Protein AF-A0A9L0SU83-F1 (afdb_monomer_lite)

Secondary structure (DSSP, 8-state):
--HHHHHHHHHHHHHHHHHHTTPPPPSS-S-HHHHHHHHHHHHHHHHHHHHTHHHHHT----SHHHHHHHHHHHHHHHTTT----HHHHHHHHHHHHHHHHHHS-TTSPPPTTHHHHHHHHHHHHHHHHTHHHHHHTT-GGGGG-THHHHSS-GGG-TTSHHHHHHH-TT-

Foldseek 3Di:
DDPVQLVVQLLLLLLLLCVLVVPDDPDPHDDLLSVLLNVLLVLLLVVLCVVCVVVLVPDADADLVSLLVVLVVVLCVFCVVVDDDVLQLSPLSSSLSSSSCRHDPPPDDPPPCSSSSSSNSSSVCCCPRPVVVCVVVVHSVCSNDVCLCPVDDNVPRCSDNVNSVVSGPSD

InterPro domains:
  IPR002475 Bcl2-like [PS50062] (37-142)
  IPR013282 Bcl-2-related protein A1 [PR01867] (3-15)
  IPR013282 Bcl-2-related protein A1 [PR01867] (64-77)
  IPR013282 Bcl-2-related protein A1 [PR01867] (79-88)
  IPR013282 Bcl-2-related protein A1 [PR01867] (91-102)
  IPR020726 Apoptosis regulator, Bcl-2, BH2 motif, conserved site [PS01258] (133-144)
  IPR026298 Bcl-2 family [PR01862] (71-83)
  IPR026298 Bcl-2 family [PR01862] (85-113)
  IPR026298 Bcl-2 family [PR01862] (117-141)
  IPR026298 Bcl-2 family [PTHR11256] (12-143)
  IPR026298 Bcl-2 family [cd06845] (12-141)
  IPR036834 Bcl-2-like superfamily [G3DSA:1.10.437.10] (1-146)
  IPR036834 Bcl-2-like superfamily [SSF56854] (1-144)
  IPR046371 Bcl-2, Bcl-2 homology region 1-3 [PF00452] (37-140)
  IPR046371 Bcl-2, Bcl-2 homology region 1-3 [SM00337] (37-140)

Structure (mmCIF, N/CA/C/O backbone):
data_AF-A0A9L0SU83-F1
#
_entry.id   AF-A0A9L0SU83-F1
#
loop_
_atom_site.group_PDB
_atom_site.id
_atom_site.type_symbol
_atom_site.label_atom_id
_atom_site.label_alt_id
_atom_site.label_comp_id
_atom_site.label_asym_id
_atom_site.label_entity_id
_atom_site.label_seq_id
_atom_site.pdbx_PDB_ins_code
_atom_site.Cartn_x
_atom_site.Cartn_y
_atom_site.Cartn_z
_atom_site.occupancy
_atom_site.B_iso_or_equiv
_atom_site.auth_seq_id
_atom_site.auth_comp_id
_atom_site.auth_asym_id
_atom_site.auth_atom_id
_atom_site.pdbx_PDB_model_num
ATOM 1 N N . MET A 1 1 ? 5.627 1.969 21.120 1.00 51.88 1 MET A N 1
ATOM 2 C CA . MET A 1 1 ? 5.231 1.442 19.800 1.00 51.88 1 MET A CA 1
ATOM 3 C C . MET A 1 1 ? 6.061 0.190 19.606 1.00 51.88 1 MET A C 1
ATOM 5 O O . MET A 1 1 ? 7.266 0.281 19.794 1.00 51.88 1 MET A O 1
ATOM 9 N N . THR A 1 2 ? 5.440 -0.979 19.485 1.00 62.44 2 THR A N 1
ATOM 10 C CA . THR A 1 2 ? 6.143 -2.257 19.681 1.00 62.44 2 THR A CA 1
ATOM 11 C C . THR A 1 2 ? 6.773 -2.740 18.381 1.00 62.44 2 THR A C 1
ATOM 13 O O . THR A 1 2 ? 6.068 -2.876 17.386 1.00 62.44 2 THR A O 1
ATOM 16 N N . ASP A 1 3 ? 8.068 -3.061 18.401 1.00 70.81 3 ASP A N 1
ATOM 17 C CA . ASP A 1 3 ? 8.839 -3.574 17.251 1.00 70.81 3 ASP A CA 1
ATOM 18 C C . ASP A 1 3 ? 8.161 -4.762 16.535 1.00 70.81 3 ASP A C 1
ATOM 20 O O . ASP A 1 3 ? 8.352 -4.985 15.339 1.00 70.81 3 ASP A O 1
ATOM 24 N N . CYS A 1 4 ? 7.307 -5.508 17.247 1.00 77.00 4 CYS A N 1
ATOM 25 C CA . CYS A 1 4 ? 6.516 -6.600 16.686 1.00 77.00 4 CYS A CA 1
ATOM 26 C C . CYS A 1 4 ? 5.414 -6.148 15.709 1.00 77.00 4 CYS A C 1
ATOM 28 O O . CYS A 1 4 ? 5.134 -6.867 14.751 1.00 77.00 4 CYS A O 1
ATOM 30 N N . GLU A 1 5 ? 4.806 -4.975 15.912 1.00 87.75 5 GLU A N 1
ATOM 31 C CA . GLU A 1 5 ? 3.765 -4.442 15.021 1.00 87.75 5 GLU A CA 1
ATOM 32 C C . GLU A 1 5 ? 4.374 -4.048 13.678 1.00 87.75 5 GLU A C 1
ATOM 34 O O . GLU A 1 5 ? 3.886 -4.479 12.632 1.00 87.75 5 GLU A O 1
ATOM 39 N N . PHE A 1 6 ? 5.489 -3.311 13.715 1.00 94.69 6 PHE A N 1
ATOM 40 C CA . PHE A 1 6 ? 6.239 -2.952 12.516 1.00 94.69 6 PHE A CA 1
ATOM 41 C C . PHE A 1 6 ? 6.688 -4.202 11.754 1.00 94.69 6 PHE A C 1
ATOM 43 O O . PHE A 1 6 ? 6.447 -4.308 10.554 1.00 94.69 6 PHE A O 1
ATOM 50 N N . GLY A 1 7 ? 7.277 -5.183 12.450 1.00 95.62 7 GLY A N 1
ATOM 51 C CA . GLY A 1 7 ? 7.740 -6.423 11.824 1.00 95.62 7 GLY A CA 1
ATOM 52 C C . GLY A 1 7 ? 6.625 -7.189 11.103 1.00 95.62 7 GLY A C 1
ATOM 53 O O . GLY A 1 7 ? 6.840 -7.700 10.003 1.00 95.62 7 GLY A O 1
ATOM 54 N N . TYR A 1 8 ? 5.421 -7.234 11.680 1.00 95.19 8 TYR A N 1
ATOM 55 C CA . TYR A 1 8 ? 4.275 -7.890 11.051 1.00 95.19 8 TYR A CA 1
ATOM 56 C C . TYR A 1 8 ? 3.748 -7.115 9.834 1.00 95.19 8 TYR A C 1
ATOM 58 O O . TYR A 1 8 ? 3.485 -7.717 8.796 1.00 95.19 8 TYR A O 1
ATOM 66 N N . ILE A 1 9 ? 3.641 -5.786 9.925 1.00 96.88 9 ILE A N 1
ATOM 67 C CA . ILE A 1 9 ? 3.217 -4.932 8.803 1.00 96.88 9 ILE A CA 1
ATOM 68 C C . ILE A 1 9 ? 4.227 -5.013 7.652 1.00 96.88 9 ILE A C 1
ATOM 70 O O . ILE A 1 9 ? 3.836 -5.175 6.498 1.00 96.88 9 ILE A O 1
ATOM 74 N N . HIS A 1 10 ? 5.520 -4.962 7.969 1.00 97.06 10 HIS A N 1
ATOM 75 C CA . HIS A 1 10 ? 6.595 -5.097 6.994 1.00 97.06 10 HIS A CA 1
ATOM 76 C C . HIS A 1 10 ? 6.540 -6.443 6.267 1.00 97.06 10 HIS A C 1
ATOM 78 O O . HIS A 1 10 ? 6.690 -6.491 5.048 1.00 97.06 10 HIS A O 1
ATOM 84 N N . MET A 1 11 ? 6.247 -7.532 6.986 1.00 95.69 11 MET A N 1
ATOM 85 C CA . MET A 1 11 ? 6.026 -8.845 6.378 1.00 95.69 11 MET A CA 1
ATOM 86 C C . MET A 1 11 ? 4.844 -8.835 5.398 1.00 95.69 11 MET A C 1
ATOM 88 O O . MET A 1 11 ? 4.997 -9.345 4.291 1.00 95.69 11 MET A O 1
ATOM 92 N N . LEU A 1 12 ? 3.712 -8.213 5.754 1.00 97.00 12 LEU A N 1
ATOM 93 C CA . LEU A 1 12 ? 2.545 -8.115 4.867 1.00 97.00 12 LEU A CA 1
ATOM 94 C C . LEU A 1 12 ? 2.842 -7.325 3.584 1.00 97.00 12 LEU A C 1
ATOM 96 O O . LEU A 1 12 ? 2.506 -7.794 2.498 1.00 97.00 12 LEU A O 1
ATOM 100 N N . ALA A 1 13 ? 3.492 -6.163 3.701 1.00 97.88 13 ALA A N 1
ATOM 101 C CA . ALA A 1 13 ? 3.877 -5.336 2.553 1.00 97.88 13 ALA A CA 1
ATOM 102 C C . ALA A 1 13 ? 4.849 -6.091 1.631 1.00 97.88 13 ALA A C 1
ATOM 104 O O . ALA A 1 13 ? 4.647 -6.220 0.424 1.0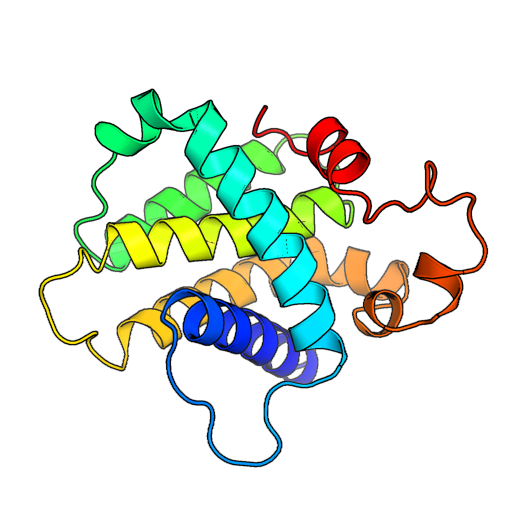0 97.88 13 ALA A O 1
ATOM 105 N N . GLN A 1 14 ? 5.867 -6.722 2.217 1.00 95.69 14 GLN A N 1
ATOM 106 C CA . GLN A 1 14 ? 6.835 -7.504 1.455 1.00 95.69 14 GLN A CA 1
ATOM 107 C C . GLN A 1 14 ? 6.189 -8.719 0.762 1.00 95.69 14 GLN A C 1
ATOM 109 O O . GLN A 1 14 ? 6.533 -9.040 -0.378 1.00 95.69 14 GLN A O 1
ATOM 114 N N . ASP A 1 15 ? 5.255 -9.403 1.427 1.00 95.62 15 ASP A N 1
ATOM 115 C CA . ASP A 1 15 ? 4.496 -10.513 0.844 1.00 95.62 15 ASP A CA 1
ATOM 116 C C . ASP A 1 15 ? 3.625 -10.063 -0.331 1.00 95.62 15 ASP A C 1
ATOM 118 O O . ASP A 1 15 ? 3.495 -10.808 -1.309 1.00 95.62 15 ASP A O 1
ATOM 122 N N . TYR A 1 16 ? 3.036 -8.869 -0.258 1.00 97.38 16 TYR A N 1
ATOM 123 C CA . TYR A 1 16 ? 2.252 -8.303 -1.350 1.00 97.38 16 TYR A CA 1
ATOM 124 C C . TYR A 1 16 ? 3.126 -7.963 -2.563 1.00 97.38 16 TYR A C 1
ATOM 126 O O . TYR A 1 16 ? 2.830 -8.398 -3.676 1.00 97.38 16 TYR A O 1
ATOM 134 N N . LEU A 1 17 ? 4.260 -7.287 -2.363 1.00 95.62 17 LEU A N 1
ATOM 135 C CA . LEU A 1 17 ? 5.175 -6.956 -3.462 1.00 95.62 17 LEU A CA 1
ATOM 136 C C . LEU A 1 17 ? 5.739 -8.202 -4.149 1.00 95.62 17 LEU A C 1
ATOM 138 O O . LEU A 1 17 ? 5.814 -8.254 -5.376 1.00 95.62 17 LEU A O 1
ATOM 142 N N . LYS A 1 18 ? 6.091 -9.238 -3.383 1.00 93.06 18 LYS A N 1
ATOM 143 C CA . LYS A 1 18 ? 6.526 -10.520 -3.955 1.00 93.06 18 LYS A CA 1
ATOM 144 C C . LYS A 1 18 ? 5.419 -11.201 -4.756 1.00 93.06 18 LYS A C 1
ATOM 146 O O . LYS A 1 18 ? 5.718 -11.792 -5.789 1.00 93.06 18 LYS A O 1
ATOM 151 N N . TYR A 1 19 ? 4.165 -11.099 -4.312 1.00 94.56 19 TYR A N 1
ATOM 152 C CA . TYR A 1 19 ? 3.010 -11.579 -5.069 1.00 94.56 19 TYR A CA 1
ATOM 153 C C . TYR A 1 19 ? 2.851 -10.822 -6.397 1.00 94.56 19 TYR A C 1
ATOM 155 O O . TYR A 1 19 ? 2.781 -11.459 -7.447 1.00 94.56 19 TYR A O 1
ATOM 163 N N . VAL A 1 20 ? 2.906 -9.484 -6.381 1.00 94.31 20 VAL A N 1
ATOM 164 C CA . VAL A 1 20 ? 2.841 -8.640 -7.593 1.00 94.31 20 VAL A CA 1
ATOM 165 C C . VAL A 1 20 ? 3.982 -8.955 -8.569 1.00 94.31 20 VAL A C 1
ATOM 167 O O . VAL A 1 20 ? 3.762 -9.028 -9.777 1.00 94.31 20 VAL A O 1
ATOM 170 N N . LEU A 1 21 ? 5.192 -9.185 -8.052 1.00 91.12 21 LEU A N 1
ATOM 171 C CA . LEU A 1 21 ? 6.379 -9.537 -8.838 1.00 91.12 21 LEU A CA 1
ATOM 172 C C . LEU A 1 21 ? 6.456 -11.020 -9.234 1.00 91.12 21 LEU A C 1
ATOM 174 O O . LEU A 1 21 ? 7.405 -11.411 -9.911 1.00 91.12 21 LEU A O 1
ATOM 178 N N . GLN A 1 22 ? 5.498 -11.852 -8.810 1.00 91.06 22 GLN A N 1
ATOM 179 C CA . GLN A 1 22 ? 5.499 -13.305 -9.028 1.00 91.06 22 GLN A CA 1
ATOM 180 C C . GLN A 1 22 ? 6.788 -13.997 -8.536 1.00 91.06 22 GLN A C 1
ATOM 182 O O . GLN A 1 22 ? 7.240 -14.991 -9.108 1.00 91.06 22 GLN A O 1
ATOM 187 N N . ILE A 1 23 ? 7.391 -13.486 -7.456 1.00 87.44 23 ILE A N 1
ATOM 188 C CA . ILE A 1 23 ? 8.586 -14.075 -6.842 1.00 87.44 23 ILE A CA 1
ATOM 189 C C . ILE A 1 23 ? 8.167 -15.300 -6.012 1.00 87.44 23 ILE A C 1
ATOM 191 O O . ILE A 1 23 ? 7.345 -15.162 -5.100 1.00 87.44 23 ILE A O 1
ATOM 195 N N . PRO A 1 24 ? 8.749 -16.492 -6.252 1.00 81.19 24 PRO A N 1
ATOM 196 C CA . PRO A 1 24 ? 8.473 -17.672 -5.441 1.00 81.19 24 PRO A CA 1
ATOM 197 C C . PRO A 1 24 ? 8.833 -17.444 -3.969 1.00 81.19 24 PRO A C 1
ATOM 199 O O . PRO A 1 24 ? 9.955 -17.062 -3.637 1.00 81.19 24 PRO A O 1
ATOM 202 N N . GLN A 1 25 ? 7.885 -17.713 -3.074 1.00 74.06 25 GLN A N 1
ATOM 203 C CA . GLN A 1 25 ? 8.102 -17.628 -1.631 1.00 74.06 25 GLN A CA 1
ATOM 204 C C . GLN A 1 25 ? 8.591 -18.986 -1.100 1.00 74.06 25 GLN A C 1
ATOM 206 O O . GLN A 1 25 ? 7.891 -19.986 -1.280 1.00 74.06 25 GLN A O 1
ATOM 211 N N . PRO A 1 26 ? 9.765 -19.066 -0.449 1.00 72.94 26 PRO A N 1
ATOM 212 C CA . PRO A 1 26 ? 10.244 -20.315 0.135 1.00 72.94 26 PRO A CA 1
ATOM 213 C C . PRO A 1 26 ? 9.417 -20.713 1.374 1.00 72.94 26 PRO A C 1
ATOM 215 O O . PRO A 1 26 ? 9.012 -19.862 2.163 1.00 72.94 26 PRO A O 1
ATOM 218 N N . GLY A 1 27 ? 9.197 -22.017 1.580 1.00 77.12 27 GLY A N 1
ATOM 219 C CA . GLY A 1 27 ? 8.538 -22.562 2.778 1.00 77.12 27 GLY A CA 1
ATOM 220 C C . GLY A 1 27 ? 7.035 -22.829 2.618 1.00 77.12 27 GLY A C 1
ATOM 221 O O . GLY A 1 27 ? 6.593 -23.287 1.569 1.00 77.12 27 GLY A O 1
ATOM 222 N N . SER A 1 28 ? 6.238 -22.580 3.667 1.00 78.38 28 SER A N 1
ATOM 223 C CA . SER A 1 28 ? 4.786 -22.870 3.708 1.00 78.38 28 SER A CA 1
ATOM 224 C C . SER A 1 28 ? 3.908 -21.879 2.922 1.00 78.38 28 SER A C 1
ATOM 226 O O . SER A 1 28 ? 2.678 -21.956 2.984 1.00 78.38 28 SER A O 1
ATOM 228 N N . GLY A 1 29 ? 4.526 -20.941 2.198 1.00 83.31 29 GLY A N 1
ATOM 229 C CA . GLY A 1 29 ? 3.847 -19.848 1.506 1.00 83.31 29 GLY A CA 1
ATOM 230 C C . GLY A 1 29 ? 3.321 -18.752 2.449 1.00 83.31 29 GLY A C 1
ATOM 231 O O . GLY A 1 29 ? 3.573 -18.796 3.657 1.00 83.31 29 GLY A O 1
ATOM 232 N N . PRO A 1 30 ? 2.587 -17.763 1.904 1.00 88.25 30 PRO A N 1
ATOM 233 C CA . PRO A 1 30 ? 2.081 -16.618 2.660 1.00 88.25 30 PRO A CA 1
ATOM 234 C C . PRO A 1 30 ? 1.049 -17.027 3.718 1.00 88.25 30 PRO A C 1
ATOM 236 O O . PRO A 1 30 ? 0.298 -18.001 3.544 1.00 88.25 30 PRO A O 1
ATOM 239 N N . SER A 1 31 ? 0.987 -16.242 4.798 1.00 90.69 31 SER A N 1
ATOM 240 C CA . SER A 1 31 ? -0.001 -16.394 5.876 1.00 90.69 31 SER A CA 1
ATOM 241 C C . SER A 1 31 ? -1.443 -16.259 5.356 1.00 90.69 31 SER A C 1
ATOM 243 O O . SER A 1 31 ? -1.664 -15.697 4.283 1.00 90.69 31 SER A O 1
ATOM 245 N N . LYS A 1 32 ? -2.454 -16.727 6.113 1.00 89.88 32 LYS A N 1
ATOM 246 C CA . LYS A 1 32 ? -3.875 -16.519 5.741 1.00 89.88 32 LYS A CA 1
ATOM 247 C C . LYS A 1 32 ? -4.162 -15.023 5.525 1.00 89.88 32 LYS A C 1
ATOM 249 O O . LYS A 1 32 ? -4.806 -14.669 4.544 1.00 89.88 32 LYS A O 1
ATOM 254 N N . THR A 1 33 ? -3.613 -14.162 6.388 1.00 91.38 33 THR A N 1
ATOM 255 C CA . THR A 1 33 ? -3.753 -12.698 6.309 1.00 91.38 33 THR A CA 1
ATOM 256 C C . THR A 1 33 ? -3.152 -12.148 5.034 1.00 91.38 33 THR A C 1
ATOM 258 O O . THR A 1 33 ? -3.826 -11.404 4.330 1.00 91.38 33 THR A O 1
ATOM 261 N N . SER A 1 34 ? -1.926 -12.560 4.713 1.00 93.31 34 SER A N 1
ATOM 262 C CA . SER A 1 34 ? -1.240 -12.155 3.488 1.00 93.31 34 SER A CA 1
ATOM 263 C C . SER A 1 34 ? -2.050 -12.547 2.249 1.00 93.31 34 SER A C 1
ATOM 265 O O . SER A 1 34 ? -2.198 -11.725 1.358 1.00 93.31 34 SER A O 1
ATOM 267 N N . ARG A 1 35 ? -2.636 -13.754 2.206 1.00 91.69 35 ARG A N 1
ATOM 268 C CA . ARG A 1 35 ? -3.458 -14.208 1.064 1.00 91.69 35 ARG A CA 1
ATOM 269 C C . ARG A 1 35 ? -4.709 -13.356 0.871 1.00 91.69 35 ARG A C 1
ATOM 271 O O . ARG A 1 35 ? -4.948 -12.865 -0.222 1.00 91.69 35 ARG A O 1
ATOM 278 N N . VAL A 1 36 ? -5.472 -13.135 1.943 1.00 90.75 36 VAL A N 1
ATOM 279 C CA . 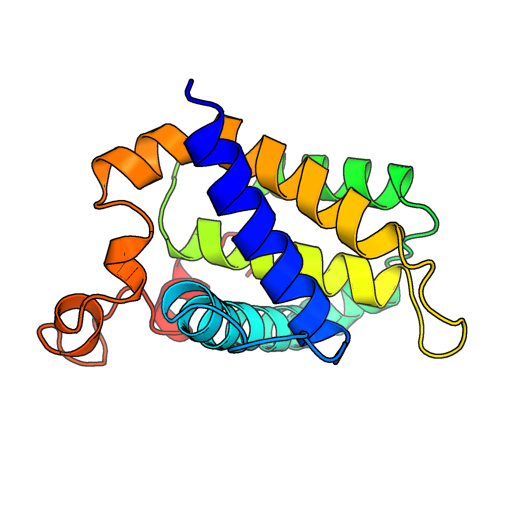VAL A 1 36 ? -6.682 -12.300 1.869 1.00 90.75 36 VAL A CA 1
ATOM 280 C C . VAL A 1 36 ? -6.332 -10.865 1.470 1.00 90.75 36 VAL A C 1
ATOM 282 O O . VAL A 1 36 ? -7.008 -10.270 0.636 1.00 90.75 36 VAL A O 1
ATOM 285 N N . LEU A 1 37 ? -5.259 -10.311 2.039 1.00 93.06 37 LEU A N 1
ATOM 286 C CA . LEU A 1 37 ? -4.766 -8.986 1.677 1.00 93.06 37 LEU A CA 1
ATOM 287 C C . LEU A 1 37 ? -4.358 -8.928 0.202 1.00 93.06 37 LEU A C 1
ATOM 289 O O . LEU A 1 37 ? -4.729 -7.975 -0.474 1.00 93.06 37 LEU A O 1
ATOM 293 N N . GLN A 1 38 ? -3.645 -9.941 -0.301 1.00 94.38 38 GLN A N 1
ATOM 294 C CA . GLN A 1 38 ? -3.245 -10.043 -1.706 1.00 94.38 38 GLN A CA 1
ATOM 295 C C . GLN A 1 38 ? -4.457 -10.017 -2.636 1.00 94.38 38 GLN A C 1
ATOM 297 O O . GLN A 1 38 ? -4.465 -9.218 -3.567 1.00 94.38 38 GLN A O 1
ATOM 302 N N . ASP A 1 39 ? -5.495 -10.807 -2.354 1.00 89.88 39 ASP A N 1
ATOM 303 C CA . ASP A 1 39 ? -6.711 -10.847 -3.176 1.00 89.88 39 ASP A CA 1
ATOM 304 C C . ASP A 1 39 ? -7.397 -9.471 -3.246 1.00 89.88 39 ASP A C 1
ATOM 306 O O . ASP A 1 39 ? -7.729 -8.980 -4.330 1.00 89.88 39 ASP A O 1
ATOM 310 N N . ILE A 1 40 ? -7.562 -8.813 -2.092 1.00 88.25 40 ILE A N 1
ATOM 311 C CA . ILE A 1 40 ? -8.215 -7.500 -2.007 1.00 88.25 40 ILE A CA 1
ATOM 312 C C . ILE A 1 40 ? -7.366 -6.421 -2.686 1.00 88.25 40 ILE A C 1
ATOM 314 O O . ILE A 1 40 ? -7.847 -5.713 -3.574 1.00 88.25 40 ILE A O 1
ATOM 318 N N . ALA A 1 41 ? -6.110 -6.273 -2.262 1.00 92.12 41 ALA A N 1
ATOM 319 C CA . ALA A 1 41 ? -5.230 -5.208 -2.726 1.00 92.12 41 ALA A CA 1
ATOM 320 C C . ALA A 1 41 ? -4.936 -5.341 -4.224 1.00 92.12 41 ALA A C 1
ATOM 322 O O . ALA A 1 41 ? -4.912 -4.328 -4.918 1.00 92.12 41 ALA A O 1
ATOM 323 N N . PHE A 1 42 ? -4.830 -6.566 -4.750 1.00 92.56 42 PHE A N 1
ATOM 324 C CA . PHE A 1 42 ? -4.656 -6.793 -6.183 1.00 92.56 42 PHE A CA 1
ATOM 325 C C . PHE A 1 42 ? -5.898 -6.399 -6.989 1.00 92.56 42 PHE A C 1
ATOM 327 O O . PHE A 1 42 ? -5.778 -5.793 -8.055 1.00 92.56 42 PHE A O 1
ATOM 334 N N . SER A 1 43 ? -7.103 -6.680 -6.477 1.00 88.81 43 SER A N 1
ATOM 335 C CA . SER A 1 43 ? -8.343 -6.203 -7.101 1.00 88.81 43 SER A CA 1
ATOM 336 C C . SER A 1 43 ? -8.408 -4.674 -7.130 1.00 88.81 43 SER A C 1
ATOM 338 O O . SER A 1 43 ? -8.781 -4.102 -8.153 1.00 88.81 43 SER A O 1
ATOM 340 N N . VAL A 1 44 ? -8.036 -4.012 -6.029 1.00 87.62 44 VAL A N 1
ATOM 341 C CA . VAL A 1 44 ? -7.978 -2.543 -5.949 1.00 87.62 44 VAL A CA 1
ATOM 342 C C . VAL A 1 44 ? -6.924 -1.998 -6.914 1.00 87.62 44 VAL A C 1
ATOM 344 O O . VAL A 1 44 ? -7.210 -1.077 -7.675 1.00 87.62 44 VAL A O 1
ATOM 347 N N . GLN A 1 45 ? -5.732 -2.597 -6.943 1.00 92.50 45 GLN A N 1
ATOM 348 C CA . GLN A 1 45 ? -4.644 -2.208 -7.834 1.00 92.50 45 GLN A CA 1
ATOM 349 C C . GLN A 1 45 ? -5.063 -2.262 -9.303 1.00 92.50 45 GLN A C 1
ATOM 351 O O . GLN A 1 45 ? -4.849 -1.288 -10.019 1.00 92.50 45 GLN A O 1
ATOM 356 N N . ASN A 1 46 ? -5.672 -3.359 -9.756 1.00 90.19 46 ASN A N 1
ATOM 357 C CA . ASN A 1 46 ? -6.072 -3.510 -11.158 1.00 90.19 46 ASN A CA 1
ATOM 358 C C . ASN A 1 46 ? -7.071 -2.434 -11.596 1.00 90.19 46 ASN A C 1
ATOM 360 O O . ASN A 1 46 ? -6.972 -1.904 -12.703 1.00 90.19 46 ASN A O 1
ATOM 364 N N . GLU A 1 47 ? -8.021 -2.089 -10.733 1.00 87.19 47 GLU A N 1
ATOM 365 C CA . GLU A 1 47 ? -9.009 -1.061 -11.049 1.00 87.19 47 GLU A CA 1
ATOM 366 C C . GLU A 1 47 ? -8.392 0.345 -11.026 1.00 87.19 47 GLU A C 1
ATOM 368 O O . GLU A 1 47 ? -8.675 1.146 -11.916 1.00 87.19 47 GLU A O 1
ATOM 373 N N . VAL A 1 48 ? -7.486 0.637 -10.081 1.00 86.31 48 VAL A N 1
ATOM 374 C CA . VAL A 1 48 ? -6.719 1.897 -10.067 1.00 86.31 48 VAL A CA 1
ATOM 375 C C . VAL A 1 48 ? -5.864 2.018 -11.330 1.00 86.31 48 VAL A C 1
ATOM 377 O O . VAL A 1 48 ? -5.889 3.055 -11.992 1.00 86.31 48 VAL A O 1
ATOM 380 N N . GLU A 1 49 ? -5.147 0.959 -11.713 1.00 90.06 49 GLU A N 1
ATOM 381 C CA . GLU A 1 49 ? -4.330 0.936 -12.930 1.00 90.06 49 GLU A CA 1
ATOM 382 C C . GLU A 1 49 ? -5.165 1.166 -14.192 1.00 90.06 49 GLU A C 1
ATOM 384 O O . GLU A 1 49 ? -4.726 1.872 -15.100 1.00 90.06 49 GLU A O 1
ATOM 389 N N . LYS A 1 50 ? -6.376 0.605 -14.244 1.00 88.75 50 LYS A N 1
ATOM 390 C CA . LYS A 1 50 ? -7.317 0.769 -15.355 1.00 88.75 50 LYS A CA 1
ATOM 391 C C . LYS A 1 50 ? -7.894 2.185 -15.419 1.00 88.75 50 LYS A C 1
ATOM 393 O O . LYS A 1 50 ? -7.861 2.798 -16.486 1.00 88.75 50 LYS A O 1
ATOM 398 N N . ASN A 1 51 ? -8.394 2.713 -14.303 1.00 85.00 51 ASN A N 1
ATOM 399 C CA . ASN A 1 51 ? -9.088 4.005 -14.259 1.00 85.00 51 ASN A CA 1
ATOM 400 C C . ASN A 1 51 ? -8.123 5.187 -14.370 1.00 85.00 51 ASN A C 1
ATOM 402 O O . ASN A 1 51 ? -8.436 6.188 -15.012 1.00 85.00 51 ASN A O 1
ATOM 406 N N . LEU A 1 52 ? -6.920 5.053 -13.810 1.00 85.25 52 LEU A N 1
ATOM 407 C CA . LEU A 1 52 ? -5.890 6.088 -13.853 1.00 85.25 52 LEU A CA 1
ATOM 408 C C . LEU A 1 52 ? -4.845 5.839 -14.940 1.00 85.25 52 LEU A C 1
ATOM 410 O O . LEU A 1 52 ? -3.819 6.520 -14.954 1.00 85.25 52 LEU A O 1
ATOM 414 N N . LYS A 1 53 ? -5.096 4.917 -15.881 1.00 87.06 53 LYS A N 1
ATOM 415 C CA . LYS A 1 53 ? -4.151 4.568 -16.950 1.00 87.06 53 LYS A CA 1
ATOM 416 C C . LYS A 1 53 ? -3.530 5.793 -17.648 1.00 87.06 53 LYS A C 1
ATOM 418 O O . LYS A 1 53 ? -2.304 5.837 -17.724 1.00 87.06 53 LYS A O 1
ATOM 423 N N . PRO A 1 54 ? -4.294 6.818 -18.086 1.00 87.56 54 PRO A N 1
ATOM 424 C CA . PRO A 1 54 ? -3.706 7.986 -18.753 1.00 87.56 54 PRO A CA 1
ATOM 425 C C . PRO A 1 54 ? -2.754 8.795 -17.859 1.00 87.56 54 PRO A C 1
ATOM 427 O O . PRO A 1 54 ? -1.768 9.351 -18.340 1.00 87.56 54 PRO A O 1
ATOM 430 N N . CYS A 1 55 ? -3.037 8.862 -16.555 1.00 84.31 55 CYS A N 1
ATOM 431 C CA . CYS A 1 55 ? -2.174 9.518 -15.574 1.00 84.31 55 CYS A CA 1
ATOM 432 C C . CYS A 1 55 ? -0.911 8.682 -15.335 1.00 84.31 55 CYS A C 1
ATOM 434 O O . CYS A 1 55 ? 0.207 9.184 -15.441 1.00 84.31 55 CYS A O 1
ATOM 436 N N . LEU A 1 56 ? -1.091 7.380 -15.099 1.00 86.00 56 LEU A N 1
ATOM 437 C CA . LEU A 1 56 ? -0.002 6.454 -14.821 1.00 86.00 56 LEU A CA 1
ATOM 438 C C . LEU A 1 56 ? 0.945 6.298 -16.015 1.00 86.00 56 LEU A C 1
ATOM 440 O O . LEU A 1 56 ? 2.143 6.134 -15.812 1.00 86.00 56 LEU A O 1
ATOM 444 N N . ASP A 1 57 ? 0.462 6.345 -17.255 1.00 85.62 57 ASP A N 1
ATOM 445 C CA . ASP A 1 57 ? 1.313 6.218 -18.446 1.00 85.62 57 ASP A CA 1
ATOM 446 C C . ASP A 1 57 ? 2.323 7.380 -18.576 1.00 85.62 57 ASP A C 1
ATOM 448 O O . ASP A 1 57 ? 3.425 7.167 -19.075 1.00 85.62 57 ASP A O 1
ATOM 452 N N . ASN A 1 58 ? 2.005 8.568 -18.045 1.00 82.75 58 ASN A N 1
ATOM 453 C CA . ASN A 1 58 ? 2.907 9.732 -17.992 1.00 82.75 58 ASN A CA 1
ATOM 454 C C . ASN A 1 58 ? 3.722 9.818 -16.689 1.00 82.75 58 ASN A C 1
ATOM 456 O O . ASN A 1 58 ? 4.480 10.764 -16.468 1.00 82.75 58 ASN A O 1
ATOM 460 N N . PHE A 1 59 ? 3.534 8.850 -15.798 1.00 79.62 59 PHE A N 1
ATOM 461 C CA . PHE A 1 59 ? 4.118 8.818 -14.472 1.00 79.62 59 PHE A CA 1
ATOM 462 C C . PHE A 1 59 ? 5.342 7.893 -14.458 1.00 79.62 59 PHE A C 1
ATOM 464 O O . PHE A 1 59 ? 5.225 6.678 -14.642 1.00 79.62 59 PHE A O 1
ATOM 471 N N . HIS A 1 60 ? 6.524 8.473 -14.233 1.00 82.25 60 HIS A N 1
ATOM 472 C CA . HIS A 1 60 ? 7.800 7.756 -14.229 1.00 82.25 60 HIS A CA 1
ATOM 473 C C . HIS A 1 60 ? 8.411 7.716 -12.829 1.00 82.25 60 HIS A C 1
ATOM 475 O O . HIS A 1 60 ? 8.686 8.753 -12.228 1.00 82.25 60 HIS A O 1
ATOM 481 N N . VAL A 1 61 ? 8.683 6.506 -12.342 1.00 86.31 61 VAL A N 1
ATOM 482 C CA . VAL A 1 61 ? 9.398 6.274 -11.085 1.00 86.31 61 VAL A CA 1
ATOM 483 C C . VAL A 1 61 ? 10.810 5.825 -11.437 1.00 86.31 61 VAL A C 1
ATOM 485 O O . VAL A 1 61 ? 11.005 4.729 -11.950 1.00 86.31 61 VAL A O 1
ATOM 488 N N . VAL A 1 62 ? 11.789 6.703 -11.222 1.00 85.94 62 VAL A N 1
ATOM 489 C CA . VAL A 1 62 ? 13.166 6.514 -11.720 1.00 85.94 62 VAL A CA 1
ATOM 490 C C . VAL A 1 62 ? 14.152 6.017 -10.658 1.00 85.94 62 VAL A C 1
ATOM 492 O O . VAL A 1 62 ? 15.270 5.640 -10.995 1.00 85.94 62 VAL A O 1
ATOM 495 N N . SER A 1 63 ? 13.766 6.032 -9.380 1.00 90.19 63 SER A N 1
ATOM 496 C CA . SER A 1 63 ? 14.593 5.583 -8.253 1.00 90.19 63 SER A CA 1
ATOM 497 C C . SER A 1 63 ? 13.738 5.231 -7.029 1.00 90.19 63 SER A C 1
ATOM 499 O O . SER A 1 63 ? 12.565 5.607 -6.958 1.00 90.19 63 SER A O 1
ATOM 501 N N . ILE A 1 64 ? 14.336 4.550 -6.043 1.00 91.50 64 ILE A N 1
ATOM 502 C CA . ILE A 1 64 ? 13.710 4.280 -4.734 1.00 91.50 64 ILE A CA 1
ATOM 503 C C . ILE A 1 64 ? 13.350 5.580 -4.008 1.00 91.50 64 ILE A C 1
ATOM 505 O O . ILE A 1 64 ? 12.251 5.694 -3.471 1.00 91.50 64 ILE A O 1
ATOM 509 N N . ASP A 1 65 ? 14.230 6.584 -4.037 1.00 92.12 65 ASP A N 1
ATOM 510 C CA . ASP A 1 65 ? 13.952 7.881 -3.413 1.00 92.12 65 ASP A CA 1
ATOM 511 C C . ASP A 1 65 ? 12.761 8.577 -4.075 1.00 92.12 65 ASP A C 1
ATOM 513 O O . ASP A 1 65 ? 11.874 9.072 -3.382 1.00 92.12 65 ASP A O 1
ATOM 517 N N . ALA A 1 66 ? 12.685 8.546 -5.412 1.00 91.94 66 ALA A N 1
ATOM 518 C CA . ALA A 1 66 ? 11.533 9.070 -6.136 1.00 91.94 66 ALA A CA 1
ATOM 519 C C . ALA A 1 66 ? 10.252 8.308 -5.759 1.00 91.94 66 ALA A C 1
ATOM 521 O O . ALA A 1 66 ? 9.230 8.936 -5.487 1.00 91.94 66 ALA A O 1
ATOM 522 N N . ALA A 1 67 ? 10.312 6.973 -5.676 1.00 94.12 67 ALA A N 1
ATOM 523 C CA . ALA A 1 67 ? 9.186 6.144 -5.247 1.00 94.12 67 ALA A CA 1
ATOM 524 C C . ALA A 1 67 ? 8.701 6.529 -3.842 1.00 94.12 67 ALA A C 1
ATOM 526 O O . ALA A 1 67 ? 7.503 6.724 -3.647 1.00 94.12 67 ALA A O 1
ATOM 527 N N . ARG A 1 68 ? 9.623 6.707 -2.887 1.00 96.44 68 ARG A N 1
ATOM 528 C CA . ARG A 1 68 ? 9.319 7.123 -1.511 1.00 96.44 68 ARG A CA 1
ATOM 529 C C . ARG A 1 68 ? 8.714 8.525 -1.457 1.00 96.44 68 ARG A C 1
ATOM 531 O O . ARG A 1 68 ? 7.724 8.730 -0.759 1.00 96.44 68 ARG A O 1
ATOM 538 N N . THR A 1 69 ? 9.277 9.493 -2.183 1.00 95.50 69 THR A N 1
ATOM 539 C CA . THR A 1 69 ? 8.730 10.857 -2.245 1.00 95.50 69 THR A CA 1
ATOM 540 C C . THR A 1 69 ? 7.309 10.849 -2.788 1.00 95.50 69 THR A C 1
ATOM 542 O O . THR A 1 69 ? 6.426 11.457 -2.185 1.00 95.50 69 THR A O 1
ATOM 545 N N . ILE A 1 70 ? 7.076 10.138 -3.891 1.00 93.88 70 ILE A N 1
ATOM 546 C CA . ILE A 1 70 ? 5.749 10.078 -4.496 1.00 93.88 70 ILE A CA 1
ATOM 547 C C . ILE A 1 70 ? 4.773 9.359 -3.567 1.00 93.88 70 ILE A C 1
ATOM 549 O O . ILE A 1 70 ? 3.678 9.864 -3.340 1.00 93.88 70 ILE A O 1
ATOM 553 N N . PHE A 1 71 ? 5.176 8.227 -2.990 1.00 96.50 71 PHE A N 1
ATOM 554 C CA . PHE A 1 71 ? 4.387 7.519 -1.989 1.00 96.50 71 PHE A CA 1
ATOM 555 C C . PHE A 1 71 ? 3.930 8.455 -0.871 1.00 96.50 71 PHE A C 1
ATOM 557 O O . PHE A 1 71 ? 2.733 8.574 -0.631 1.00 96.50 71 PHE A O 1
ATOM 564 N N . ASN A 1 72 ? 4.858 9.180 -0.247 1.00 95.94 72 ASN A N 1
ATOM 565 C CA . ASN A 1 72 ? 4.522 10.090 0.843 1.00 95.94 72 ASN A CA 1
ATOM 566 C C . ASN A 1 72 ? 3.560 11.196 0.397 1.00 95.94 72 ASN A C 1
ATOM 568 O O . ASN A 1 72 ? 2.569 11.421 1.076 1.00 95.94 72 ASN A O 1
ATOM 572 N N . GLN A 1 73 ? 3.784 11.830 -0.758 1.00 94.00 73 GLN A N 1
ATOM 573 C CA . GLN A 1 73 ? 2.889 12.880 -1.270 1.00 94.00 73 GLN A CA 1
ATOM 574 C C . GLN A 1 73 ? 1.470 12.362 -1.533 1.00 94.00 73 GLN A C 1
ATOM 576 O O . GLN A 1 73 ? 0.481 13.011 -1.195 1.00 94.00 73 GLN A O 1
ATOM 581 N N . VAL A 1 74 ? 1.374 11.180 -2.137 1.00 92.06 74 VAL A N 1
ATOM 582 C CA . VAL A 1 74 ? 0.109 10.527 -2.474 1.00 92.06 74 VAL A CA 1
ATOM 583 C C . VAL A 1 74 ? -0.641 10.127 -1.200 1.00 92.06 74 VAL A C 1
ATOM 585 O O . VAL A 1 74 ? -1.834 10.406 -1.081 1.00 92.06 74 VAL 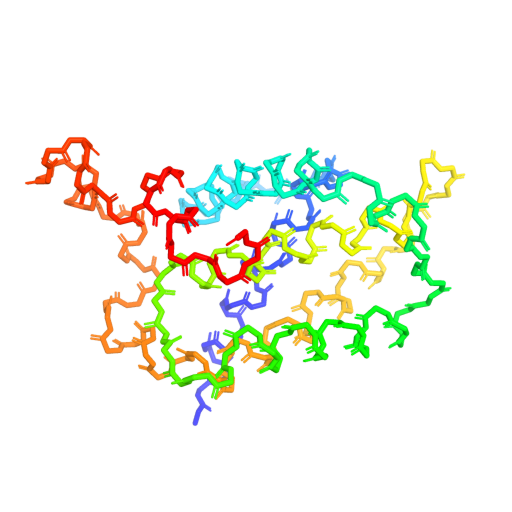A O 1
ATOM 588 N N . MET A 1 75 ? 0.054 9.555 -0.214 1.00 94.75 75 MET A N 1
ATOM 589 C CA . MET A 1 75 ? -0.548 9.161 1.061 1.00 94.75 75 MET A CA 1
ATOM 590 C C . MET A 1 75 ? -0.899 10.360 1.950 1.00 94.75 75 MET A C 1
ATOM 592 O O . MET A 1 75 ? -1.955 10.365 2.576 1.00 94.75 75 MET A O 1
ATOM 596 N N . GLU A 1 76 ? -0.077 11.410 1.979 1.00 91.56 76 GLU A N 1
ATOM 597 C CA . GLU A 1 76 ? -0.407 12.662 2.673 1.00 91.56 76 GLU A CA 1
ATOM 598 C C . GLU A 1 76 ? -1.725 13.237 2.159 1.00 91.56 76 GLU A C 1
ATOM 600 O O . GLU A 1 76 ? -2.578 13.610 2.959 1.00 91.56 76 GLU A O 1
ATOM 605 N N . LYS A 1 77 ? -1.923 13.241 0.836 1.00 88.81 77 LYS A N 1
ATOM 606 C CA . LYS A 1 77 ? -3.180 13.679 0.224 1.00 88.81 77 LYS A CA 1
ATOM 607 C C . LYS A 1 77 ? -4.339 12.743 0.489 1.00 88.81 77 LYS A C 1
ATOM 609 O O . LYS A 1 77 ? -5.429 13.211 0.794 1.00 88.81 77 LYS A O 1
ATOM 614 N N . GLN A 1 78 ? -4.116 11.436 0.433 1.00 87.69 78 GLN A N 1
ATOM 615 C CA . GLN A 1 78 ? -5.170 10.471 0.715 1.00 87.69 78 GLN A CA 1
ATOM 616 C C . GLN A 1 78 ? -5.745 10.622 2.132 1.00 87.69 78 GLN A C 1
ATOM 618 O O . GLN A 1 78 ? -6.948 10.454 2.324 1.00 87.69 78 GLN A O 1
ATOM 623 N N . PHE A 1 79 ? -4.888 10.887 3.118 1.00 90.25 79 PHE A N 1
ATOM 624 C CA . PHE A 1 79 ? -5.257 10.922 4.533 1.00 90.25 79 PHE A CA 1
ATOM 625 C C . PHE A 1 79 ? -5.372 12.352 5.093 1.00 90.25 79 PHE A C 1
ATOM 627 O O . PHE A 1 79 ? -5.440 12.521 6.311 1.00 90.25 79 PHE A O 1
ATOM 634 N N . GLU A 1 80 ? -5.423 13.384 4.237 1.00 92.19 80 GLU A N 1
ATOM 635 C CA . GLU A 1 80 ? -5.453 14.792 4.677 1.00 92.19 80 GLU A CA 1
ATOM 636 C C . GLU A 1 80 ? -6.732 15.169 5.445 1.00 92.19 80 GLU A C 1
ATOM 638 O O . GLU A 1 80 ? -6.713 16.076 6.275 1.00 92.19 80 GLU A O 1
ATOM 643 N N . ASP A 1 81 ? -7.829 14.442 5.218 1.00 89.88 81 ASP A N 1
ATOM 644 C CA . ASP A 1 81 ? -9.107 14.608 5.924 1.00 89.88 81 ASP A CA 1
ATOM 645 C C . ASP A 1 81 ? -9.155 13.898 7.294 1.00 89.88 81 ASP A C 1
ATOM 647 O O . ASP A 1 81 ? -10.147 14.004 8.018 1.00 89.88 81 ASP A O 1
ATOM 651 N N . GLY A 1 82 ? -8.098 13.164 7.658 1.00 91.44 82 GLY A N 1
ATOM 652 C CA . GLY A 1 82 ? -7.998 12.410 8.908 1.00 91.44 82 GLY A CA 1
ATOM 653 C C . GLY A 1 82 ? -8.856 11.141 8.975 1.00 91.44 82 GLY A C 1
ATOM 654 O O . GLY A 1 82 ? -8.900 10.493 10.023 1.00 91.44 82 GLY A O 1
ATOM 655 N N . ILE A 1 83 ? -9.534 10.750 7.891 1.00 90.12 83 ILE A N 1
ATOM 656 C CA . ILE A 1 83 ? -10.388 9.559 7.865 1.00 90.12 83 ILE A CA 1
ATOM 657 C C . ILE A 1 83 ? -9.539 8.319 7.565 1.00 90.12 83 ILE A C 1
ATOM 659 O O . ILE A 1 83 ? -8.932 8.190 6.499 1.00 90.12 83 ILE A O 1
ATOM 663 N N . ILE A 1 84 ? -9.561 7.354 8.490 1.00 91.06 84 ILE A N 1
ATOM 664 C CA . ILE A 1 84 ? -8.903 6.049 8.346 1.00 91.06 84 ILE A CA 1
ATOM 665 C C . ILE A 1 84 ? -9.969 4.954 8.330 1.00 91.06 84 ILE A C 1
ATOM 667 O O . ILE A 1 84 ? -10.856 4.910 9.181 1.00 91.06 84 ILE A O 1
ATOM 671 N N . ASN A 1 85 ? -9.880 4.068 7.342 1.00 88.00 85 ASN A N 1
ATOM 672 C CA . ASN A 1 85 ? -10.684 2.858 7.244 1.00 88.00 85 ASN A CA 1
ATOM 673 C C . ASN A 1 85 ? -9.904 1.771 6.492 1.00 88.00 85 ASN A C 1
ATOM 675 O O . ASN A 1 85 ? -8.885 2.049 5.855 1.00 88.00 85 ASN A O 1
ATOM 679 N N . TRP A 1 86 ? -10.396 0.533 6.540 1.00 89.19 86 TRP A N 1
ATOM 680 C CA . TRP A 1 86 ? -9.742 -0.589 5.870 1.00 89.19 86 TRP A CA 1
ATOM 681 C C . TRP A 1 86 ? -9.589 -0.390 4.360 1.00 89.19 86 TRP A C 1
ATOM 683 O O . TRP A 1 86 ? -8.562 -0.786 3.823 1.00 89.19 86 TRP A O 1
ATOM 693 N N . GLY A 1 87 ? -10.531 0.273 3.684 1.00 86.88 87 GLY A N 1
ATOM 694 C CA . GLY A 1 87 ? -10.412 0.567 2.254 1.00 86.88 87 GLY A CA 1
ATOM 695 C C . GLY A 1 87 ? -9.241 1.455 1.907 1.00 86.88 87 GLY A C 1
ATOM 696 O O . GLY A 1 87 ? -8.435 1.109 1.045 1.00 86.88 87 GLY A O 1
ATOM 697 N N . ARG A 1 88 ? -9.069 2.531 2.668 1.00 91.38 88 ARG A N 1
ATOM 698 C CA . ARG A 1 88 ? -7.905 3.404 2.536 1.00 91.38 88 ARG A CA 1
ATOM 699 C C . ARG A 1 88 ? -6.603 2.701 2.904 1.00 91.38 88 ARG A C 1
ATOM 701 O O . ARG A 1 88 ? -5.580 2.966 2.290 1.00 91.38 88 ARG A O 1
ATOM 708 N N . ILE A 1 89 ? -6.628 1.770 3.854 1.00 94.06 89 ILE A N 1
ATOM 709 C CA . ILE A 1 89 ? -5.450 0.951 4.165 1.00 94.06 89 ILE A CA 1
ATOM 710 C C . ILE A 1 89 ? -5.120 0.011 2.995 1.00 94.06 89 ILE A C 1
ATOM 712 O O . ILE A 1 89 ? -3.961 -0.080 2.605 1.00 94.06 89 ILE A O 1
ATOM 716 N N . MET A 1 90 ? -6.115 -0.639 2.381 1.00 93.00 90 MET A N 1
ATOM 717 C CA . MET A 1 90 ? -5.893 -1.535 1.235 1.00 93.00 90 MET A CA 1
ATOM 718 C C . MET A 1 90 ? -5.329 -0.799 0.017 1.00 93.00 90 MET A C 1
ATOM 720 O O . MET A 1 90 ? -4.502 -1.356 -0.703 1.00 93.00 90 MET A O 1
ATOM 724 N N . THR A 1 91 ? -5.697 0.466 -0.194 1.00 92.25 91 THR A N 1
ATOM 725 C CA . THR A 1 91 ? -5.102 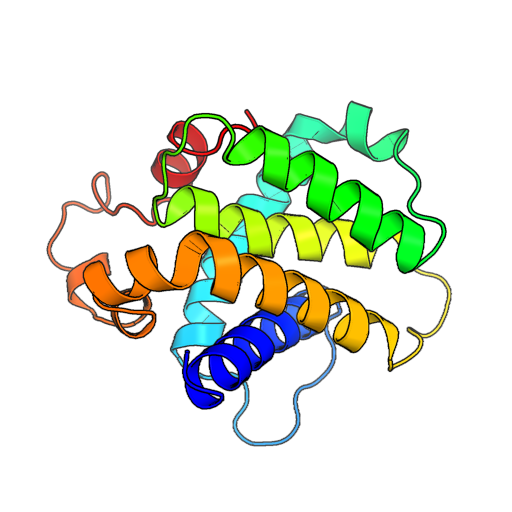1.267 -1.274 1.00 92.25 91 THR A CA 1
ATOM 726 C C . THR A 1 91 ? -3.625 1.591 -1.050 1.00 92.25 91 THR A C 1
ATOM 728 O O . THR A 1 91 ? -2.927 1.806 -2.034 1.00 92.25 91 THR A O 1
ATOM 731 N N . ILE A 1 92 ? -3.124 1.584 0.195 1.00 96.69 92 ILE A N 1
ATOM 732 C CA . ILE A 1 92 ? -1.682 1.739 0.461 1.00 96.69 92 ILE A CA 1
ATOM 733 C C . ILE A 1 92 ? -0.924 0.566 -0.179 1.00 96.69 92 ILE A C 1
ATOM 735 O O . ILE A 1 92 ? 0.028 0.786 -0.927 1.00 96.69 92 ILE A O 1
ATOM 739 N N . PHE A 1 93 ? -1.401 -0.665 0.051 1.00 97.31 93 PHE A N 1
ATOM 740 C CA . PHE A 1 93 ? -0.840 -1.879 -0.555 1.00 97.31 93 PHE A CA 1
ATOM 741 C C . PHE A 1 93 ? -0.994 -1.865 -2.079 1.00 97.31 93 PHE A C 1
ATOM 743 O O . PHE A 1 93 ? -0.037 -2.079 -2.817 1.00 97.31 93 PHE A O 1
ATOM 750 N N . ALA A 1 94 ? -2.181 -1.524 -2.583 1.00 95.38 94 ALA A N 1
ATOM 751 C CA . ALA A 1 94 ? -2.390 -1.406 -4.023 1.00 95.38 94 ALA A CA 1
ATOM 752 C C . ALA A 1 94 ? -1.402 -0.414 -4.669 1.00 95.38 94 ALA A C 1
ATOM 754 O O . ALA A 1 94 ? -0.847 -0.692 -5.733 1.00 95.38 94 ALA A O 1
ATOM 755 N N . PHE A 1 95 ? -1.142 0.721 -4.012 1.00 95.44 95 PHE A N 1
ATOM 756 C CA . PHE A 1 95 ? -0.245 1.746 -4.530 1.00 95.44 95 PHE A CA 1
ATOM 757 C C . PHE A 1 95 ? 1.231 1.328 -4.496 1.00 95.44 95 PHE A C 1
ATOM 759 O O . PHE A 1 95 ? 1.935 1.581 -5.473 1.00 95.44 95 PHE A O 1
ATOM 766 N N . GLU A 1 96 ? 1.713 0.626 -3.462 1.00 96.94 96 GLU A N 1
ATOM 767 C CA . GLU A 1 96 ? 3.081 0.071 -3.499 1.00 96.94 96 GLU A CA 1
ATOM 768 C C . GLU A 1 96 ? 3.262 -0.937 -4.648 1.00 96.94 96 GLU A C 1
ATOM 770 O O . GLU A 1 96 ? 4.310 -0.951 -5.297 1.00 96.94 96 GLU A O 1
ATOM 775 N N . GLY A 1 97 ? 2.216 -1.707 -4.974 1.00 95.81 97 GLY A N 1
ATOM 776 C CA . GLY A 1 97 ? 2.191 -2.615 -6.120 1.00 95.81 97 GLY A CA 1
ATOM 777 C C . GLY A 1 97 ? 2.289 -1.892 -7.469 1.00 95.81 97 GLY A C 1
ATOM 778 O O . GLY A 1 97 ? 2.925 -2.386 -8.403 1.00 95.81 97 GLY A O 1
ATOM 779 N N . ILE A 1 98 ? 1.712 -0.693 -7.574 1.00 93.88 98 ILE A N 1
ATOM 780 C CA . ILE A 1 98 ? 1.871 0.178 -8.748 1.00 93.88 98 ILE A CA 1
ATOM 781 C C . ILE A 1 98 ? 3.299 0.731 -8.800 1.00 93.88 98 ILE A C 1
ATOM 783 O O . ILE A 1 98 ? 3.931 0.697 -9.859 1.00 93.88 98 ILE A O 1
ATOM 787 N N . LEU A 1 99 ? 3.832 1.204 -7.668 1.00 94.38 99 LEU A N 1
ATOM 788 C CA . LEU A 1 99 ? 5.185 1.762 -7.587 1.00 94.38 99 LEU A CA 1
ATOM 789 C C . LEU A 1 99 ? 6.248 0.742 -8.001 1.00 94.38 99 LEU A C 1
ATOM 791 O O . LEU A 1 99 ? 7.112 1.077 -8.813 1.00 94.38 99 LEU A O 1
ATOM 795 N N . ILE A 1 100 ? 6.170 -0.501 -7.515 1.00 93.50 100 ILE A N 1
ATOM 796 C CA . ILE A 1 100 ? 7.157 -1.531 -7.865 1.00 93.50 100 ILE A CA 1
ATOM 797 C C . ILE A 1 100 ? 7.117 -1.879 -9.360 1.00 93.50 100 ILE A C 1
ATOM 799 O O . ILE A 1 100 ? 8.172 -2.000 -9.980 1.00 93.50 100 ILE A O 1
ATOM 803 N N . LYS A 1 101 ? 5.927 -1.951 -9.979 1.00 91.44 101 LYS A N 1
ATOM 804 C CA . LYS A 1 101 ? 5.784 -2.183 -11.431 1.00 91.44 101 LYS A CA 1
ATOM 805 C C . LYS A 1 101 ? 6.324 -1.018 -12.260 1.00 91.44 101 LYS A C 1
ATOM 807 O O . LYS A 1 101 ? 6.846 -1.229 -13.352 1.00 91.44 101 LYS A O 1
ATOM 812 N N . LYS A 1 102 ? 6.189 0.214 -11.762 1.00 89.00 102 LYS A N 1
ATOM 813 C CA . LYS A 1 102 ? 6.716 1.417 -12.424 1.00 89.00 102 LYS A CA 1
ATOM 814 C C . LYS A 1 102 ? 8.231 1.537 -12.298 1.00 89.00 102 LYS A C 1
ATOM 816 O O . LYS A 1 102 ? 8.861 2.022 -13.233 1.00 89.00 102 LYS A O 1
ATOM 821 N N . LEU A 1 103 ? 8.794 1.094 -11.175 1.00 86.94 103 LEU A N 1
ATOM 822 C CA . LEU A 1 103 ? 10.231 1.126 -10.915 1.00 86.94 103 LEU A CA 1
ATOM 823 C C . LEU A 1 103 ? 10.983 -0.010 -11.629 1.00 86.94 103 LEU A C 1
ATOM 825 O O . LEU A 1 103 ? 12.119 0.181 -12.055 1.00 86.94 103 LEU A O 1
ATOM 829 N N . LEU A 1 104 ? 10.343 -1.171 -11.798 1.00 81.06 104 LEU A N 1
ATOM 830 C CA . LEU A 1 104 ? 10.884 -2.336 -12.500 1.00 81.06 104 LEU A CA 1
ATOM 831 C C . LEU A 1 104 ? 10.058 -2.650 -13.760 1.00 81.06 104 LEU A C 1
ATOM 833 O O . LEU A 1 104 ? 9.325 -3.643 -13.785 1.00 81.06 104 LEU A O 1
ATOM 837 N N . PRO A 1 105 ? 10.153 -1.836 -14.830 1.00 65.25 105 PRO A N 1
ATOM 838 C CA . PRO A 1 105 ? 9.587 -2.231 -16.114 1.00 65.25 105 PRO A CA 1
ATOM 839 C C . PRO A 1 105 ? 10.247 -3.539 -16.579 1.00 65.25 105 PRO A C 1
ATOM 841 O O . PRO A 1 105 ? 11.417 -3.765 -16.281 1.00 65.25 105 PRO A O 1
ATOM 844 N N . GLU A 1 106 ? 9.493 -4.368 -17.312 1.00 55.31 106 GLU A N 1
ATOM 845 C CA . GLU A 1 106 ? 9.656 -5.804 -17.664 1.00 55.31 106 GLU A CA 1
ATOM 846 C C . GLU A 1 106 ? 11.039 -6.327 -18.159 1.00 55.31 106 GLU A C 1
ATOM 848 O O . GLU A 1 106 ? 11.119 -7.419 -18.718 1.00 55.31 106 GLU A O 1
ATOM 853 N N . ARG A 1 107 ? 12.152 -5.595 -18.024 1.00 46.00 107 ARG A N 1
ATOM 854 C CA . ARG A 1 107 ? 13.419 -5.845 -18.730 1.00 46.00 107 ARG A CA 1
ATOM 855 C C . ARG A 1 107 ? 14.679 -5.956 -17.874 1.00 46.00 107 ARG A C 1
ATOM 857 O O . ARG A 1 107 ? 15.735 -6.216 -18.445 1.00 46.00 107 ARG A O 1
ATOM 864 N N . ILE A 1 108 ? 14.623 -5.788 -16.555 1.00 51.59 108 ILE A N 1
ATOM 865 C CA . ILE A 1 108 ? 15.820 -5.903 -15.705 1.00 51.59 108 ILE A CA 1
ATOM 866 C C . ILE A 1 108 ? 15.484 -6.803 -14.522 1.00 51.59 108 ILE A C 1
ATOM 868 O O . ILE A 1 108 ? 14.445 -6.623 -13.892 1.00 51.59 108 ILE A O 1
ATOM 872 N N . ALA A 1 109 ? 16.339 -7.798 -14.262 1.00 55.41 109 ALA A N 1
ATOM 873 C CA . ALA A 1 109 ? 16.235 -8.634 -13.073 1.00 55.41 109 ALA A CA 1
ATOM 874 C C . ALA A 1 109 ? 16.045 -7.709 -11.859 1.00 55.41 109 ALA A C 1
ATOM 876 O O . ALA A 1 109 ? 16.896 -6.835 -11.671 1.00 55.41 109 ALA A O 1
ATOM 877 N N . PRO A 1 110 ? 14.939 -7.840 -11.100 1.00 56.28 110 PRO A N 1
ATOM 878 C CA . PRO A 1 110 ? 14.694 -7.011 -9.933 1.00 56.28 110 PRO A CA 1
ATOM 879 C C . PRO A 1 110 ? 15.946 -7.020 -9.077 1.00 56.28 110 PRO A C 1
ATOM 881 O O . PRO A 1 110 ? 16.403 -8.099 -8.687 1.00 56.28 110 PRO A O 1
ATOM 884 N N . ASP A 1 111 ? 16.509 -5.847 -8.798 1.00 65.56 111 ASP A N 1
ATOM 885 C CA . ASP A 1 111 ? 17.439 -5.769 -7.689 1.00 65.56 111 ASP A CA 1
ATOM 886 C C . ASP A 1 111 ? 16.666 -6.282 -6.468 1.00 65.56 111 ASP A C 1
ATOM 888 O O . ASP A 1 111 ? 15.596 -5.764 -6.131 1.00 65.56 111 ASP A O 1
ATOM 892 N N . VAL A 1 112 ? 17.146 -7.386 -5.893 1.00 67.38 112 VAL A N 1
ATOM 893 C CA . VAL A 1 112 ? 16.455 -8.160 -4.849 1.00 67.38 112 VAL A CA 1
ATOM 894 C C . VAL A 1 112 ? 16.163 -7.284 -3.627 1.00 67.38 112 VAL A C 1
ATOM 896 O O . VAL A 1 112 ? 15.307 -7.624 -2.810 1.00 67.38 112 VAL A O 1
ATOM 899 N N . ASP A 1 113 ? 16.827 -6.138 -3.521 1.00 82.44 113 ASP A N 1
ATOM 900 C CA . ASP A 1 113 ? 16.651 -5.180 -2.441 1.00 82.44 113 ASP A CA 1
ATOM 901 C C . ASP A 1 113 ? 15.570 -4.120 -2.726 1.00 82.44 113 ASP A C 1
ATOM 903 O O . ASP A 1 113 ? 15.019 -3.544 -1.791 1.00 82.44 113 ASP A O 1
ATOM 907 N N . THR A 1 114 ? 15.133 -3.950 -3.979 1.00 88.50 114 THR A N 1
ATOM 908 C CA . THR A 1 114 ? 14.126 -2.939 -4.362 1.00 88.50 114 THR A CA 1
ATOM 909 C C . THR A 1 114 ? 12.792 -3.144 -3.642 1.00 88.50 114 THR A C 1
ATOM 911 O O . THR A 1 114 ? 12.259 -2.212 -3.042 1.00 88.50 114 THR A O 1
ATOM 914 N N . TYR A 1 115 ? 12.232 -4.360 -3.672 1.00 91.31 115 TYR A N 1
ATOM 915 C CA . TYR A 1 115 ? 10.945 -4.612 -3.014 1.00 91.31 115 TYR A CA 1
ATOM 916 C C . TYR A 1 115 ? 11.054 -4.515 -1.487 1.00 91.31 115 TYR A C 1
ATOM 918 O O . TYR A 1 115 ? 10.065 -4.187 -0.843 1.00 91.31 115 TYR A O 1
ATOM 926 N N . LYS A 1 116 ? 12.239 -4.765 -0.909 1.00 93.56 116 LYS A N 1
ATOM 927 C CA . LYS A 1 116 ? 12.467 -4.644 0.538 1.00 93.56 116 LYS A CA 1
ATOM 928 C C . LYS A 1 116 ? 12.444 -3.183 0.973 1.00 93.56 116 LYS A C 1
ATOM 930 O O . LYS A 1 116 ? 11.810 -2.850 1.969 1.00 93.56 116 LYS A O 1
ATOM 935 N N . GLU A 1 117 ? 13.098 -2.311 0.208 1.00 95.19 117 GLU A N 1
ATOM 936 C CA . GLU A 1 117 ? 13.112 -0.871 0.474 1.00 95.19 117 GLU A CA 1
ATOM 937 C C . GLU A 1 117 ? 11.712 -0.257 0.352 1.00 95.19 117 GLU A C 1
ATOM 939 O O . GLU A 1 117 ? 11.323 0.549 1.201 1.00 95.19 117 GLU A O 1
ATOM 944 N N . ILE A 1 118 ? 10.931 -0.670 -0.658 1.00 96.38 118 ILE A N 1
ATOM 945 C CA . ILE A 1 118 ? 9.535 -0.231 -0.799 1.00 96.38 118 ILE A CA 1
ATOM 946 C C . ILE A 1 118 ? 8.689 -0.705 0.380 1.00 96.38 118 ILE A C 1
ATOM 948 O O . ILE A 1 118 ? 8.067 0.124 1.047 1.00 96.38 118 ILE A O 1
ATOM 952 N N . SER A 1 119 ? 8.712 -2.005 0.695 1.00 97.38 119 SER A N 1
ATOM 953 C CA . SER A 1 119 ? 7.923 -2.527 1.813 1.00 97.38 119 SER A CA 1
ATOM 954 C C . SER A 1 119 ? 8.293 -1.870 3.141 1.00 97.38 119 SER A C 1
ATOM 956 O O . SER A 1 119 ? 7.428 -1.703 4.001 1.00 97.38 119 SER A O 1
ATOM 958 N N . TYR A 1 120 ? 9.558 -1.479 3.320 1.00 97.50 120 TYR A N 1
ATOM 959 C CA . TYR A 1 120 ? 10.031 -0.832 4.538 1.00 97.50 120 TYR A CA 1
ATOM 960 C C . TYR A 1 120 ? 9.364 0.529 4.763 1.00 97.50 120 TYR A C 1
ATOM 962 O O . TYR A 1 120 ? 8.706 0.718 5.787 1.00 97.50 120 TYR A O 1
ATOM 970 N N . PHE A 1 121 ? 9.460 1.463 3.807 1.00 97.81 121 PHE A N 1
ATOM 971 C CA . PHE A 1 121 ? 8.868 2.795 4.002 1.00 97.81 121 PHE A CA 1
ATOM 972 C C . PHE A 1 121 ? 7.332 2.756 4.013 1.00 97.81 121 PHE A C 1
ATOM 974 O O . PHE A 1 121 ? 6.688 3.577 4.671 1.00 97.81 1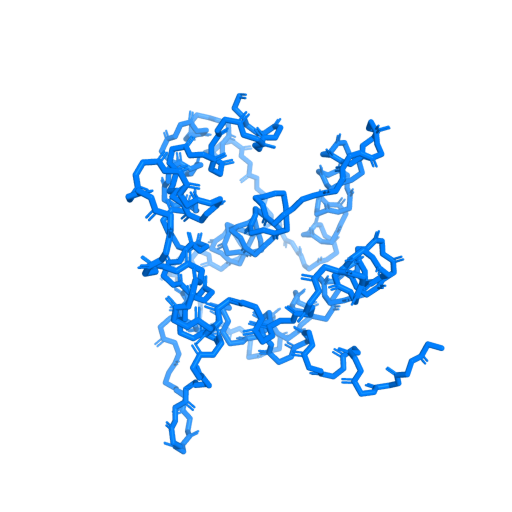21 PHE A O 1
ATOM 981 N N . VAL A 1 122 ? 6.727 1.775 3.337 1.00 98.44 122 VAL A N 1
ATOM 982 C CA . VAL A 1 122 ? 5.283 1.519 3.415 1.00 98.44 122 VAL A CA 1
ATOM 983 C C . VAL A 1 122 ? 4.901 1.088 4.830 1.00 98.44 122 VAL A C 1
ATOM 985 O O . VAL A 1 122 ? 3.963 1.634 5.419 1.00 98.44 122 VAL A O 1
ATOM 988 N N . ALA A 1 123 ? 5.656 0.160 5.419 1.00 98.12 123 ALA A N 1
ATOM 989 C CA . ALA A 1 123 ? 5.430 -0.285 6.786 1.00 98.12 123 ALA A CA 1
ATOM 990 C C . ALA A 1 123 ? 5.637 0.837 7.809 1.00 98.12 123 ALA A C 1
ATOM 992 O O . ALA A 1 123 ? 4.860 0.930 8.764 1.00 98.12 123 ALA A O 1
ATOM 993 N N . GLU A 1 124 ? 6.618 1.721 7.602 1.00 97.62 124 GLU A N 1
ATOM 994 C CA . GLU A 1 124 ? 6.811 2.914 8.437 1.00 97.62 124 GLU A CA 1
ATOM 995 C C . GLU A 1 124 ? 5.572 3.810 8.406 1.00 97.62 124 GLU A C 1
ATOM 997 O O . GLU A 1 124 ? 5.060 4.199 9.461 1.00 97.62 124 GLU A O 1
ATOM 1002 N N . PHE A 1 125 ? 5.041 4.089 7.212 1.00 97.50 125 PHE A N 1
ATOM 1003 C CA . PHE A 1 125 ? 3.843 4.906 7.061 1.00 97.50 125 PHE A CA 1
ATOM 1004 C C . PHE A 1 125 ? 2.629 4.273 7.744 1.00 97.50 125 PHE A C 1
ATOM 1006 O O . PHE A 1 125 ? 1.942 4.946 8.517 1.00 97.50 125 PHE A O 1
ATOM 1013 N N . ILE A 1 126 ? 2.365 2.988 7.497 1.00 97.38 126 ILE A N 1
ATOM 1014 C CA . ILE A 1 126 ? 1.214 2.285 8.080 1.00 97.38 126 ILE A CA 1
ATOM 1015 C C . ILE A 1 126 ? 1.327 2.275 9.605 1.00 97.38 126 ILE A C 1
ATOM 1017 O O . ILE A 1 126 ? 0.366 2.641 10.286 1.00 97.38 126 ILE A O 1
ATOM 1021 N N . THR A 1 127 ? 2.496 1.918 10.142 1.00 96.38 127 THR A N 1
ATOM 1022 C CA . THR A 1 127 ? 2.744 1.854 11.591 1.00 96.38 127 THR A CA 1
ATOM 1023 C C . THR A 1 127 ? 2.522 3.215 12.245 1.00 96.38 127 THR A C 1
ATOM 1025 O O . THR A 1 127 ? 1.819 3.309 13.251 1.00 96.38 127 THR A O 1
ATOM 1028 N N . LYS A 1 128 ? 3.071 4.281 11.650 1.00 95.69 128 LYS A N 1
ATOM 1029 C CA . LYS A 1 128 ? 3.003 5.639 12.196 1.00 95.69 128 LYS A CA 1
ATOM 1030 C C . LYS A 1 128 ? 1.605 6.250 12.108 1.00 95.69 128 LYS A C 1
ATOM 1032 O O . LYS A 1 128 ? 1.161 6.870 13.070 1.00 95.69 128 LYS A O 1
ATOM 1037 N N . ASN A 1 129 ? 0.937 6.115 10.963 1.00 95.62 129 ASN A N 1
ATOM 1038 C CA . ASN A 1 129 ? -0.264 6.899 10.658 1.00 95.62 129 ASN A CA 1
ATOM 1039 C C . ASN A 1 129 ? -1.566 6.117 10.859 1.00 95.62 129 ASN A C 1
ATOM 1041 O O . ASN A 1 129 ? -2.597 6.718 11.138 1.00 95.62 129 ASN A O 1
ATOM 1045 N N . THR A 1 130 ? -1.536 4.787 10.738 1.00 95.25 130 THR A N 1
ATOM 1046 C CA . THR A 1 130 ? -2.751 3.949 10.780 1.00 95.25 130 THR A CA 1
ATOM 1047 C C . THR A 1 130 ? -2.726 2.875 11.866 1.00 95.25 130 THR A C 1
ATOM 1049 O O . THR A 1 130 ? -3.775 2.318 12.189 1.00 95.25 130 THR A O 1
ATOM 1052 N N . GLY A 1 131 ? -1.562 2.605 12.471 1.00 94.75 131 GLY A N 1
ATOM 1053 C CA . GLY A 1 131 ? -1.362 1.508 13.422 1.00 94.75 131 GLY A CA 1
ATOM 1054 C C . GLY A 1 131 ? -2.321 1.545 14.612 1.00 94.75 131 GLY A C 1
ATOM 1055 O O . GLY A 1 131 ? -2.930 0.529 14.949 1.00 94.75 131 GLY A O 1
ATOM 1056 N N . GLU A 1 132 ? -2.538 2.725 15.196 1.00 95.06 132 GLU A N 1
ATOM 1057 C CA . GLU A 1 132 ? -3.468 2.885 16.320 1.00 95.06 132 GLU A CA 1
ATOM 1058 C C . GLU A 1 132 ? -4.917 2.578 15.916 1.00 95.06 132 GLU A C 1
ATOM 1060 O O . GLU A 1 132 ? -5.619 1.855 16.624 1.00 95.06 132 GLU A O 1
ATOM 1065 N N . TRP A 1 133 ? -5.353 3.054 14.746 1.00 94.94 133 TRP A N 1
ATOM 1066 C CA . TRP A 1 133 ? -6.688 2.759 14.229 1.00 94.94 133 TRP A CA 1
ATOM 1067 C C . TRP A 1 133 ? -6.857 1.261 13.957 1.00 94.94 133 TRP A C 1
ATOM 1069 O O . TRP A 1 133 ? -7.854 0.671 14.372 1.00 94.94 133 TRP A O 1
ATOM 1079 N N . ILE A 1 134 ? -5.865 0.616 13.332 1.00 94.12 134 ILE A N 1
ATOM 1080 C CA . ILE A 1 134 ? -5.867 -0.832 13.070 1.00 94.12 134 ILE A CA 1
ATOM 1081 C C . ILE A 1 134 ? -6.052 -1.609 14.377 1.00 94.12 134 ILE A C 1
ATOM 1083 O O . ILE A 1 134 ? -6.900 -2.500 14.457 1.00 94.12 134 ILE A O 1
ATOM 1087 N N . ARG A 1 135 ? -5.301 -1.247 15.421 1.00 92.19 135 ARG A N 1
ATOM 1088 C CA . ARG A 1 135 ? -5.372 -1.884 16.741 1.00 92.19 135 ARG A CA 1
ATOM 1089 C C . ARG A 1 135 ? -6.754 -1.741 17.377 1.00 92.19 135 ARG A C 1
ATOM 1091 O O . ARG A 1 135 ? -7.290 -2.716 17.902 1.00 92.19 135 ARG A O 1
ATOM 1098 N N . GLN A 1 136 ? -7.344 -0.550 17.303 1.00 92.88 136 GLN A N 1
ATOM 1099 C CA . GLN A 1 136 ? -8.688 -0.280 17.823 1.00 92.88 136 GLN A CA 1
ATOM 1100 C C . GLN A 1 136 ? -9.792 -1.011 17.038 1.00 92.88 136 GLN A C 1
ATOM 1102 O O . GLN A 1 136 ? -10.846 -1.300 17.599 1.00 92.88 136 GLN A O 1
ATOM 1107 N N . ASN A 1 137 ? -9.541 -1.368 15.775 1.00 88.56 137 ASN A N 1
ATOM 1108 C CA . ASN A 1 137 ? -10.508 -2.001 14.872 1.00 88.56 137 ASN A CA 1
ATOM 1109 C C . ASN A 1 137 ? -10.240 -3.503 14.648 1.00 88.56 137 ASN A C 1
ATOM 1111 O O . ASN A 1 137 ? -10.522 -4.049 13.582 1.00 88.56 137 ASN A O 1
ATOM 1115 N N . GLY A 1 138 ? -9.712 -4.190 15.668 1.00 87.88 138 GLY A N 1
ATOM 1116 C CA . GLY A 1 138 ? -9.568 -5.654 15.680 1.00 87.88 138 GLY A CA 1
ATOM 1117 C C . GLY A 1 138 ? -8.272 -6.191 15.065 1.00 87.88 138 GLY A C 1
ATOM 1118 O O . GLY A 1 138 ? -8.087 -7.409 15.000 1.00 87.88 138 GLY A O 1
ATOM 1119 N N . GLY A 1 139 ? -7.362 -5.308 14.653 1.00 91.75 139 GLY A N 1
ATOM 1120 C CA . GLY A 1 139 ? -6.068 -5.667 14.086 1.00 91.75 139 GLY A CA 1
ATOM 1121 C C . GLY A 1 139 ? -6.169 -6.399 12.746 1.00 91.75 139 GLY A C 1
ATOM 1122 O O . GLY A 1 139 ? -7.237 -6.592 12.174 1.00 91.75 139 GLY A O 1
ATOM 1123 N N . TRP A 1 140 ? -5.031 -6.876 12.248 1.00 91.44 140 TRP A N 1
ATOM 1124 C CA . TRP A 1 140 ? -4.965 -7.600 10.973 1.00 91.44 140 TRP A CA 1
ATOM 1125 C C . TRP A 1 140 ? -5.690 -8.952 10.978 1.00 91.44 140 TRP A C 1
ATOM 1127 O O . TRP A 1 140 ? -6.101 -9.433 9.924 1.00 91.44 140 TRP A O 1
ATOM 1137 N N . ALA A 1 141 ? -5.894 -9.556 12.155 1.00 86.56 141 ALA A N 1
ATOM 1138 C CA . ALA A 1 141 ? -6.672 -10.787 12.295 1.00 86.56 141 ALA A CA 1
ATOM 1139 C C . ALA A 1 141 ? -8.132 -10.609 11.839 1.00 86.56 141 ALA A C 1
ATOM 1141 O O . ALA A 1 141 ? -8.771 -11.585 11.442 1.00 86.56 141 ALA A O 1
ATOM 1142 N N . PHE A 1 142 ? -8.640 -9.370 11.836 1.00 84.12 142 PHE A N 1
ATOM 1143 C CA . PHE A 1 142 ? -9.962 -9.035 11.319 1.00 84.12 142 PHE A CA 1
ATOM 1144 C C . PHE A 1 142 ? -10.135 -9.432 9.845 1.00 84.12 142 PHE A C 1
ATOM 1146 O O . PHE A 1 142 ? -11.185 -9.964 9.494 1.00 84.12 142 PHE A O 1
ATOM 1153 N N . LEU A 1 143 ? -9.089 -9.297 9.016 1.00 78.88 143 LEU A N 1
ATOM 1154 C CA . LEU A 1 143 ? -9.119 -9.695 7.599 1.00 78.88 143 LEU A CA 1
ATOM 1155 C C . LEU A 1 143 ? -9.364 -11.197 7.409 1.00 78.88 143 LEU A C 1
ATOM 1157 O O . LEU A 1 143 ? -9.889 -11.619 6.389 1.00 78.88 143 LEU A O 1
ATOM 1161 N N . CYS A 1 144 ? -8.968 -12.022 8.376 1.00 75.00 144 CYS A N 1
ATOM 1162 C CA . CYS A 1 144 ? -9.024 -13.482 8.279 1.00 75.00 144 CYS A CA 1
ATOM 1163 C C . CYS A 1 144 ? -10.161 -14.125 9.057 1.00 75.00 144 CYS A C 1
ATOM 1165 O O . CYS A 1 144 ? -10.265 -15.358 9.069 1.00 75.00 144 CYS A O 1
ATOM 1167 N N . ASN A 1 145 ? -10.960 -13.320 9.750 1.00 72.31 145 ASN A N 1
ATOM 1168 C CA . ASN A 1 145 ? -12.055 -13.817 10.551 1.00 72.31 145 ASN A CA 1
ATOM 1169 C C . ASN A 1 145 ? -13.260 -14.070 9.643 1.00 72.31 145 ASN A C 1
ATOM 1171 O O . ASN A 1 145 ? -13.725 -13.157 8.965 1.00 72.31 145 ASN A O 1
ATOM 1175 N N . ASP A 1 146 ? -13.799 -15.288 9.657 1.00 54.78 146 ASP A N 1
ATOM 1176 C CA . ASP A 1 146 ? -14.907 -15.689 8.781 1.00 54.78 146 ASP A CA 1
ATOM 1177 C C . ASP A 1 146 ? -16.158 -14.811 8.984 1.00 54.78 146 ASP A C 1
ATOM 1179 O O . ASP A 1 146 ? -16.980 -14.692 8.084 1.00 54.78 146 ASP A O 1
ATOM 1183 N N . ARG A 1 147 ? -16.283 -14.101 10.116 1.00 52.22 147 ARG A N 1
ATOM 1184 C CA . ARG A 1 147 ? -17.351 -13.107 10.343 1.00 52.22 147 ARG A CA 1
ATOM 1185 C C . ARG A 1 147 ? -17.252 -11.852 9.464 1.00 52.22 147 ARG A C 1
ATOM 1187 O O . ARG A 1 147 ? -18.282 -11.234 9.204 1.00 52.22 147 ARG A O 1
ATOM 1194 N N . ALA A 1 148 ? -16.060 -11.486 8.991 1.00 52.50 148 ALA A N 1
ATOM 1195 C CA . ALA A 1 148 ? -15.868 -10.363 8.066 1.00 52.50 148 ALA A CA 1
ATOM 1196 C C . ALA A 1 148 ? -16.418 -10.657 6.652 1.00 52.50 148 ALA A C 1
ATOM 1198 O O . ALA A 1 148 ? -16.750 -9.730 5.912 1.00 52.50 148 ALA A O 1
ATOM 1199 N N . TYR A 1 149 ? -16.558 -11.945 6.310 1.00 48.25 149 TYR A N 1
ATOM 1200 C CA . TYR A 1 149 ? -17.096 -12.427 5.032 1.00 48.25 149 TYR A CA 1
ATOM 1201 C C . TYR A 1 149 ? -18.451 -13.144 5.152 1.00 48.25 149 TYR A C 1
ATOM 1203 O O . TYR A 1 149 ? -19.165 -13.256 4.162 1.00 48.25 149 TYR A O 1
ATOM 1211 N N . GLY A 1 150 ? -18.811 -13.644 6.339 1.00 40.75 150 GLY A N 1
ATOM 1212 C CA . GLY A 1 150 ? -19.920 -14.585 6.534 1.00 40.75 150 GLY A CA 1
ATOM 1213 C C . GLY A 1 150 ? -21.119 -14.080 7.341 1.00 40.75 150 GLY A C 1
ATOM 1214 O O . GLY A 1 150 ? -22.106 -14.803 7.434 1.00 40.75 150 GLY A O 1
ATOM 1215 N N . THR A 1 151 ? -21.077 -12.879 7.934 1.00 43.91 151 THR A N 1
ATOM 1216 C CA . THR A 1 151 ? -22.205 -12.350 8.747 1.00 43.91 151 THR A CA 1
ATOM 1217 C C . THR A 1 151 ? -22.802 -11.028 8.271 1.00 43.91 151 THR A C 1
ATOM 1219 O O . THR A 1 151 ? -23.854 -10.630 8.764 1.00 43.91 151 THR A O 1
ATOM 1222 N N . THR A 1 152 ? -22.191 -10.366 7.296 1.00 46.06 152 THR A N 1
ATOM 1223 C CA . THR A 1 152 ? -22.805 -9.255 6.564 1.00 46.06 152 THR A CA 1
ATOM 1224 C C . THR A 1 152 ? -23.345 -9.787 5.240 1.00 46.06 152 THR A C 1
ATOM 1226 O O . THR A 1 152 ? -22.752 -10.690 4.649 1.00 46.06 152 THR A O 1
ATOM 1229 N N . CYS A 1 153 ? -24.482 -9.261 4.762 1.00 39.97 153 CYS A N 1
ATOM 1230 C CA . CYS A 1 153 ? -24.883 -9.465 3.365 1.00 39.97 153 CYS A CA 1
ATOM 1231 C C . CYS A 1 153 ? -23.647 -9.232 2.481 1.00 39.97 153 CYS A C 1
ATOM 1233 O O . CYS A 1 153 ? -22.937 -8.266 2.757 1.00 39.97 153 CYS A O 1
ATOM 1235 N N . PRO A 1 154 ? -23.364 -10.052 1.449 1.00 44.62 154 PRO A N 1
ATOM 1236 C CA . PRO A 1 154 ? -22.160 -9.893 0.634 1.00 44.62 154 PRO A CA 1
ATOM 1237 C C . PRO A 1 154 ? -21.949 -8.442 0.188 1.00 44.62 154 PRO A C 1
ATOM 1239 O O . PRO A 1 154 ? -20.849 -7.934 0.333 1.00 44.62 154 PRO A O 1
ATOM 1242 N N . SER A 1 155 ? -23.033 -7.740 -0.175 1.00 44.12 155 SER A N 1
ATOM 1243 C CA . SER A 1 155 ? -23.104 -6.309 -0.528 1.00 44.12 155 SER A CA 1
ATOM 1244 C C . SER A 1 155 ? -22.721 -5.295 0.567 1.00 44.12 155 SER A C 1
ATOM 1246 O O . SER A 1 155 ? -22.639 -4.105 0.287 1.00 44.12 155 SER A O 1
ATOM 1248 N N . GLN A 1 156 ? -22.518 -5.729 1.809 1.00 45.22 156 GLN A N 1
ATOM 1249 C CA . GLN A 1 156 ? -22.207 -4.9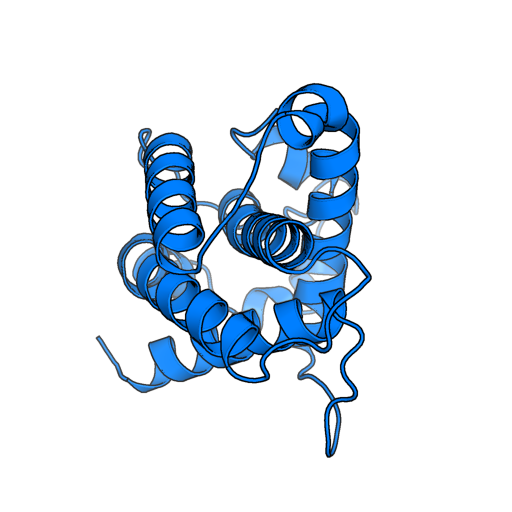00 2.981 1.00 45.22 156 GLN A CA 1
ATOM 1250 C C . GLN A 1 156 ? -20.859 -5.260 3.617 1.00 45.22 156 GLN A C 1
ATOM 1252 O O . GLN A 1 156 ? -20.521 -4.719 4.672 1.00 45.22 156 GLN A O 1
ATOM 1257 N N . SER A 1 157 ? -20.085 -6.182 3.031 1.00 55.69 157 SER A N 1
ATOM 1258 C CA . SER A 1 157 ? -18.718 -6.395 3.504 1.00 55.69 157 SER A CA 1
ATOM 1259 C C . SER A 1 157 ? -17.899 -5.131 3.222 1.00 55.69 157 SER A C 1
ATOM 1261 O O . SER A 1 157 ? -17.850 -4.713 2.067 1.00 55.69 157 SER A O 1
ATOM 1263 N N . PRO A 1 158 ? -17.215 -4.541 4.224 1.00 57.19 158 PRO A N 1
ATOM 1264 C CA . PRO A 1 158 ? -16.341 -3.385 4.008 1.00 57.19 158 PRO A CA 1
ATOM 1265 C C . PRO A 1 158 ? -15.116 -3.726 3.144 1.00 57.19 158 PRO A C 1
ATOM 1267 O O . PRO A 1 158 ? -14.321 -2.842 2.844 1.00 57.19 158 PRO A O 1
ATOM 1270 N N . PHE A 1 159 ? -14.953 -5.004 2.780 1.00 58.78 159 PHE A N 1
ATOM 1271 C CA . PHE A 1 159 ? -13.897 -5.534 1.926 1.00 58.78 159 PHE A CA 1
ATOM 1272 C C . PHE A 1 159 ? -14.371 -5.866 0.512 1.00 58.78 159 PHE A C 1
ATOM 1274 O O . PHE A 1 159 ? -13.588 -6.392 -0.277 1.00 58.78 159 PHE A O 1
ATOM 1281 N N . LEU A 1 160 ? -15.629 -5.570 0.164 1.00 58.41 160 LEU A N 1
ATOM 1282 C CA . LEU A 1 160 ? -16.029 -5.646 -1.234 1.00 58.41 160 LEU A CA 1
ATOM 1283 C C . LEU A 1 160 ? -15.269 -4.594 -2.040 1.00 58.41 160 LEU A C 1
ATOM 1285 O O . LEU A 1 160 ? -15.257 -3.433 -1.618 1.00 58.41 160 LEU A O 1
ATOM 1289 N N . PRO A 1 161 ? -14.751 -4.939 -3.231 1.00 52.12 161 PRO A N 1
ATOM 1290 C CA . PRO A 1 161 ? -14.105 -3.981 -4.117 1.00 52.12 161 PRO A CA 1
ATOM 1291 C C . PRO A 1 161 ? -14.936 -2.703 -4.280 1.00 52.12 161 PRO A C 1
ATOM 1293 O O . PRO A 1 161 ? -14.426 -1.626 -4.021 1.00 52.12 161 PRO A O 1
ATOM 1296 N N . GLU A 1 162 ? -16.245 -2.801 -4.541 1.00 50.62 162 GLU A N 1
ATOM 1297 C CA . GLU A 1 162 ? -17.150 -1.644 -4.703 1.00 50.62 162 GLU A CA 1
ATOM 1298 C C . GLU A 1 162 ? -17.210 -0.708 -3.477 1.00 50.62 162 GLU A C 1
ATOM 1300 O O . GLU A 1 162 ? -17.252 0.519 -3.611 1.00 50.62 162 GLU A O 1
ATOM 1305 N N . THR A 1 163 ? -17.161 -1.271 -2.265 1.00 54.94 163 THR A N 1
ATOM 1306 C CA . THR A 1 163 ? -17.144 -0.497 -1.009 1.00 54.94 163 THR A CA 1
ATOM 1307 C C . THR A 1 163 ? -15.772 0.094 -0.704 1.00 54.94 163 THR A C 1
ATOM 1309 O O . THR A 1 163 ? -15.684 1.184 -0.140 1.00 54.94 163 THR A O 1
ATOM 1312 N N . LEU A 1 164 ? -14.700 -0.596 -1.096 1.00 53.34 164 LEU A N 1
ATOM 1313 C CA . LEU A 1 164 ? -13.332 -0.100 -0.991 1.00 53.34 164 LEU A CA 1
ATOM 1314 C C . LEU A 1 164 ? -13.123 1.047 -1.992 1.00 53.34 164 LEU A C 1
ATOM 1316 O O . LEU A 1 164 ? -12.557 2.068 -1.613 1.00 53.34 164 LEU A O 1
ATOM 1320 N N . PHE A 1 165 ? -13.679 0.926 -3.204 1.00 55.31 165 PHE A N 1
ATOM 1321 C CA . PHE A 1 165 ? -13.696 1.961 -4.241 1.00 55.31 165 PHE A CA 1
ATOM 1322 C C . PHE A 1 165 ? -14.460 3.210 -3.807 1.00 55.31 165 PHE A C 1
ATOM 1324 O O . PHE A 1 165 ? -13.939 4.311 -3.937 1.00 55.31 165 PHE A O 1
ATOM 1331 N N . SER A 1 166 ? -15.650 3.061 -3.217 1.00 53.84 166 SER A N 1
ATOM 1332 C CA . SER A 1 166 ? -16.434 4.220 -2.750 1.00 53.84 166 SER A CA 1
ATOM 1333 C C . SER A 1 166 ? -15.777 4.976 -1.584 1.00 53.84 166 SER A C 1
ATOM 1335 O O . SER A 1 166 ? -16.137 6.115 -1.309 1.00 53.84 166 SER A O 1
ATOM 1337 N N . ASN A 1 167 ? -14.830 4.344 -0.880 1.00 53.81 167 ASN A N 1
ATOM 1338 C CA . ASN A 1 167 ? -14.146 4.908 0.288 1.00 53.81 167 ASN A CA 1
ATOM 1339 C C . ASN A 1 167 ? -12.675 5.285 0.023 1.00 53.81 167 ASN A C 1
ATOM 1341 O O . ASN A 1 167 ? -12.018 5.858 0.904 1.00 53.81 167 ASN A O 1
ATOM 1345 N N . SER A 1 168 ? -12.144 4.962 -1.159 1.00 53.78 168 SER A N 1
ATOM 1346 C CA . SER A 1 168 ? -10.796 5.328 -1.585 1.00 53.78 168 SER A CA 1
ATOM 1347 C C . SER A 1 168 ? -10.801 6.711 -2.224 1.00 53.78 168 SER A C 1
ATOM 1349 O O . SER A 1 168 ? -11.472 6.915 -3.224 1.00 53.78 168 SER A O 1
ATOM 1351 N N . ALA A 1 169 ? -9.997 7.639 -1.704 1.00 52.22 169 ALA A N 1
ATOM 1352 C CA . ALA A 1 169 ? -9.860 8.995 -2.249 1.00 52.22 169 ALA A CA 1
ATOM 1353 C C . ALA A 1 169 ? -9.168 9.063 -3.636 1.00 52.22 169 ALA A C 1
ATOM 1355 O O . ALA A 1 169 ? -8.844 10.149 -4.105 1.00 52.22 169 ALA A O 1
ATOM 1356 N N . PHE A 1 170 ? -8.900 7.917 -4.276 1.00 49.09 170 PHE A N 1
ATOM 1357 C CA . PHE A 1 170 ? -8.217 7.818 -5.573 1.00 49.09 170 PHE A CA 1
ATOM 1358 C C . PHE A 1 170 ? -9.155 7.688 -6.778 1.00 49.09 170 PHE A C 1
ATOM 1360 O O . PHE A 1 170 ? -8.660 7.533 -7.896 1.00 49.09 170 PHE A O 1
ATOM 1367 N N . LEU A 1 171 ? -10.472 7.766 -6.565 1.00 44.47 171 LEU A N 1
ATOM 1368 C CA . LEU A 1 171 ? -11.493 7.816 -7.613 1.00 44.47 171 LEU A CA 1
ATOM 1369 C C . LEU A 1 171 ? -12.496 8.936 -7.329 1.00 44.47 171 LEU A C 1
ATOM 1371 O O . LEU A 1 171 ? -12.957 9.024 -6.170 1.00 44.47 171 LEU A O 1
#

Radius of gyration: 15.51 Å; chains: 1; bounding box: 42×38×39 Å

pLDDT: mean 82.6, std 16.64, range [39.97, 98.44]

Sequence (171 aa):
MTDCEFGYIHMLAQDYLKYVLQIPQPGSGPSKTSRVLQDIAFSVQNEVEKNLKPCLDNFHVVSIDAARTIFNQVMEKQFEDGIINWGRIMTIFAFEGILIKKLLPERIAPDVDTYKEISYFVAEFITKNTGEWIRQNGGWAFLCNDRAYGTTCPSQSPFLPETLFSNSAFL

Organism: Equus caballus (NCBI:txid9796)